Protein AF-A0A843KA09-F1 (afdb_monomer)

Secondary structure (DSSP, 8-state):
--B-TTT--B---TT---SEEEEEEETTEEEEEEEEEETTTTEEEEEEEEE-TTS--EEEEEEEEEHHHHHHHHHHHHT-S-TT-TT--SHHHHHHTTT---

Solvent-accessible surface area (backbone atoms only — not comparable to full-atom values): 5693 Å² total; per-residue (Å²): 129,48,53,34,64,78,80,58,50,79,52,53,54,104,87,34,70,59,76,34,54,40,30,37,29,46,94,76,24,40,40,36,44,33,34,34,70,35,84,91,74,55,29,23,23,36,41,38,38,40,44,40,77,89,55,75,67,44,76,48,78,46,60,65,34,54,42,74,62,41,50,51,51,40,55,42,44,67,68,36,93,55,32,77,42,37,84,57,75,50,70,40,47,34,62,72,53,73,62,66,58,113

Foldseek 3Di:
DDAQPPPRHDFDPPVHFFLFKAWAAAPNKIWIWGWTADPVVLFIKIKIWIGGPPDDIDIDIDDRHHNVRSVVLSVLCVVDPCRVPNPDDPPSVCVNVVNNGD

Radius of gyration: 13.64 Å; Cα contacts (8 Å, |Δi|>4): 213; chains: 1; bounding box: 28×30×35 Å

pLDDT: mean 91.58, std 7.92, range [56.25, 97.81]

Sequence (102 aa):
MLKCSKCGSELDDEDGGPAASMSGSFMGDEWTESYFFCPDCGAYTLEIVHDRFLDQETSSIQGPIVKDKGDAMVELIRRCPEPWNKKCRCPAHLEYFDGQLD

Structure (mmCIF, N/CA/C/O backbone):
data_AF-A0A843KA09-F1
#
_entry.id   AF-A0A843KA09-F1
#
loop_
_atom_site.group_PDB
_atom_site.id
_atom_site.type_symbol
_atom_site.label_atom_id
_atom_site.label_alt_id
_atom_site.label_comp_id
_atom_site.label_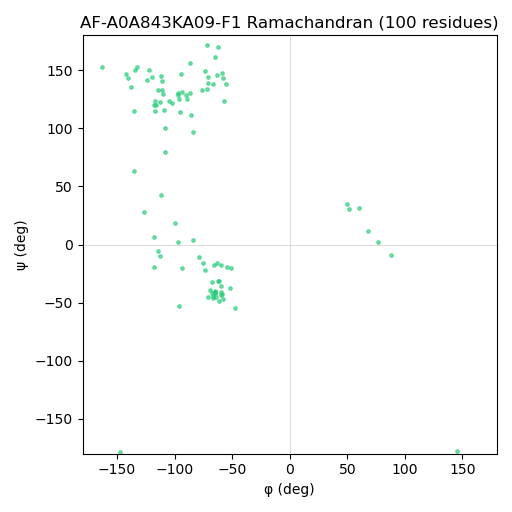asym_id
_atom_site.label_entity_id
_atom_site.label_seq_id
_atom_site.pdbx_PDB_ins_code
_atom_site.Cartn_x
_atom_site.Cartn_y
_atom_site.Cartn_z
_atom_site.occupancy
_atom_site.B_iso_or_equiv
_atom_site.auth_seq_id
_atom_site.auth_comp_id
_atom_site.auth_asym_id
_atom_site.auth_atom_id
_atom_site.pdbx_PDB_model_num
ATOM 1 N N . MET A 1 1 ? 3.938 8.465 14.782 1.00 72.75 1 MET A N 1
ATOM 2 C CA . MET A 1 1 ? 2.585 8.408 15.364 1.00 72.75 1 MET A CA 1
ATOM 3 C C . MET A 1 1 ? 1.544 8.677 14.292 1.00 72.75 1 MET A C 1
ATOM 5 O O . MET A 1 1 ? 0.977 9.767 14.196 1.00 72.75 1 MET A O 1
ATOM 9 N N . LEU A 1 2 ? 1.331 7.667 13.461 1.00 86.06 2 LEU A N 1
ATOM 10 C CA . LEU A 1 2 ? 0.235 7.547 12.529 1.00 86.06 2 LEU A CA 1
ATOM 11 C C . LEU A 1 2 ? -1.064 7.277 13.293 1.00 86.06 2 LEU A C 1
ATOM 13 O O . LEU A 1 2 ? -1.145 6.414 14.168 1.00 86.06 2 LEU A O 1
ATOM 17 N N . LYS A 1 3 ? -2.113 8.006 12.921 1.00 91.44 3 LYS A N 1
ATOM 18 C CA . LYS A 1 3 ? -3.444 7.855 13.506 1.00 91.44 3 LYS A CA 1
ATOM 19 C C . LYS A 1 3 ? -4.413 7.285 12.491 1.00 91.44 3 LYS A C 1
ATOM 21 O O . LYS A 1 3 ? -4.376 7.635 11.314 1.00 91.44 3 LYS A O 1
ATOM 26 N N . CYS A 1 4 ? -5.336 6.461 12.969 1.00 92.06 4 CYS A N 1
ATOM 27 C CA . CYS A 1 4 ? -6.441 5.969 12.174 1.00 92.06 4 CYS A CA 1
ATOM 28 C C . CYS A 1 4 ? -7.249 7.141 11.618 1.00 92.06 4 CYS A C 1
ATOM 30 O O . CYS A 1 4 ? -7.798 7.945 12.371 1.00 92.06 4 CYS A O 1
ATOM 32 N N . SER A 1 5 ? -7.397 7.177 10.296 1.00 92.75 5 SER A N 1
ATOM 33 C CA . SER A 1 5 ? -8.198 8.182 9.585 1.00 92.75 5 SER A CA 1
ATOM 34 C C . SER A 1 5 ? -9.681 8.207 9.995 1.00 92.75 5 SER A C 1
ATOM 36 O O . SER A 1 5 ? -10.363 9.195 9.739 1.00 92.75 5 SER A O 1
ATOM 38 N N . LYS A 1 6 ? -10.194 7.144 10.641 1.00 92.94 6 LYS A N 1
ATOM 39 C CA . LYS A 1 6 ? -11.597 7.034 11.081 1.00 92.94 6 LYS A CA 1
ATOM 40 C C . LYS A 1 6 ? -11.829 7.437 12.539 1.00 92.94 6 LYS A C 1
ATOM 42 O O . LYS A 1 6 ? -12.731 8.225 12.799 1.00 92.94 6 LYS A O 1
ATOM 47 N N . CYS A 1 7 ? -11.080 6.872 13.488 1.00 93.31 7 CYS A N 1
ATOM 48 C CA . CYS A 1 7 ? -11.298 7.095 14.928 1.00 93.31 7 CYS A CA 1
ATOM 49 C C . CYS A 1 7 ? -10.180 7.878 15.625 1.00 93.31 7 CYS A C 1
ATOM 51 O O . CYS A 1 7 ? -10.349 8.259 16.779 1.00 93.31 7 CYS A O 1
ATOM 53 N N . GLY A 1 8 ? -9.048 8.114 14.958 1.00 91.00 8 GLY A N 1
ATOM 54 C CA . GLY A 1 8 ? -7.898 8.805 15.541 1.00 91.00 8 GLY A CA 1
ATOM 55 C C . GLY A 1 8 ? -7.039 7.966 16.494 1.00 91.00 8 GLY A C 1
ATOM 56 O O . GLY A 1 8 ? -6.079 8.516 17.030 1.00 91.00 8 GLY A O 1
ATOM 57 N N . SER A 1 9 ? -7.348 6.676 16.694 1.00 89.75 9 SER A N 1
ATOM 58 C CA . SER A 1 9 ? -6.498 5.743 17.455 1.00 89.75 9 SER A CA 1
ATOM 59 C C . SER A 1 9 ? -5.106 5.638 16.831 1.00 89.75 9 SER A C 1
ATOM 61 O O . SER A 1 9 ? -4.973 5.729 15.612 1.00 89.75 9 SER A O 1
ATOM 63 N N . GLU A 1 10 ? -4.082 5.429 17.648 1.00 89.56 10 GLU A N 1
ATOM 64 C CA . GLU A 1 10 ? -2.699 5.252 17.190 1.00 89.56 10 GLU A CA 1
ATOM 65 C C . GLU A 1 10 ? -2.528 3.891 16.496 1.00 89.56 10 GLU A C 1
ATOM 67 O O . GLU A 1 10 ? -3.125 2.902 16.922 1.00 89.56 10 GLU A O 1
ATOM 72 N N . LEU A 1 11 ? -1.782 3.862 15.386 1.00 85.56 11 LEU A N 1
ATOM 73 C CA . LEU A 1 11 ? -1.612 2.671 14.540 1.00 85.56 11 LEU A CA 1
ATOM 74 C C . LEU A 1 11 ? -0.163 2.169 14.440 1.00 85.56 11 LEU A C 1
ATOM 76 O O . LEU A 1 11 ? 0.018 1.014 14.076 1.00 85.56 11 LEU A O 1
ATOM 80 N N . ASP A 1 12 ? 0.835 3.001 14.746 1.00 72.50 12 ASP A N 1
ATOM 81 C CA . ASP A 1 12 ? 2.276 2.706 14.644 1.00 72.50 12 ASP A CA 1
ATOM 82 C C . ASP A 1 12 ? 2.979 2.620 16.018 1.00 72.50 12 ASP A C 1
ATOM 84 O O . ASP A 1 12 ? 4.059 3.175 16.217 1.00 72.50 12 ASP A O 1
ATOM 88 N N . ASP A 1 13 ? 2.341 1.965 16.990 1.00 68.81 13 ASP A N 1
ATOM 89 C CA . ASP A 1 13 ? 2.913 1.682 18.320 1.00 68.81 13 ASP A CA 1
ATOM 90 C C . ASP A 1 13 ? 4.169 0.770 18.249 1.00 68.81 13 ASP A C 1
ATOM 92 O O . ASP A 1 13 ? 4.473 0.215 17.195 1.00 68.81 13 ASP A O 1
ATOM 96 N N . GLU A 1 14 ? 4.903 0.604 19.361 1.00 56.25 14 GLU A N 1
ATOM 97 C CA . GLU A 1 14 ? 6.208 -0.085 19.463 1.00 56.25 14 GLU A CA 1
ATOM 98 C C . GLU A 1 14 ? 6.268 -1.505 18.843 1.00 56.25 14 GLU A C 1
ATOM 100 O O . GLU A 1 14 ? 7.360 -1.962 18.500 1.00 56.25 14 GLU A O 1
ATOM 105 N N . ASP A 1 15 ? 5.129 -2.181 18.635 1.00 58.12 15 ASP A N 1
ATOM 106 C CA . ASP A 1 15 ? 5.019 -3.514 18.002 1.00 58.12 15 ASP A CA 1
ATOM 107 C C . ASP A 1 15 ? 4.274 -3.497 16.635 1.00 58.12 15 ASP A C 1
ATOM 109 O O . ASP A 1 15 ? 4.173 -4.512 15.942 1.00 58.12 15 ASP A O 1
ATOM 113 N N . GLY A 1 16 ? 3.726 -2.346 16.222 1.00 61.53 16 GLY A N 1
ATOM 114 C CA . GLY A 1 16 ? 2.736 -2.214 15.148 1.00 61.53 16 GLY A CA 1
ATOM 115 C C . GLY A 1 16 ? 3.270 -1.573 13.867 1.00 61.53 16 GLY A C 1
ATOM 116 O O . GLY A 1 16 ? 3.025 -0.404 13.598 1.00 61.53 16 GLY A O 1
ATOM 117 N N . GLY A 1 17 ? 3.969 -2.336 13.027 1.00 81.44 17 GLY A N 1
ATOM 118 C CA . GLY A 1 17 ? 4.307 -1.892 11.668 1.00 81.44 17 GLY A CA 1
ATOM 119 C C . GLY A 1 17 ? 3.096 -1.864 10.716 1.00 81.44 17 GLY A C 1
ATOM 120 O O . GLY A 1 17 ? 2.022 -2.382 11.046 1.00 81.44 17 GLY A O 1
ATOM 121 N N . PRO A 1 18 ? 3.249 -1.319 9.494 1.00 91.25 18 PRO A N 1
ATOM 122 C CA . PRO A 1 18 ? 2.214 -1.430 8.472 1.00 91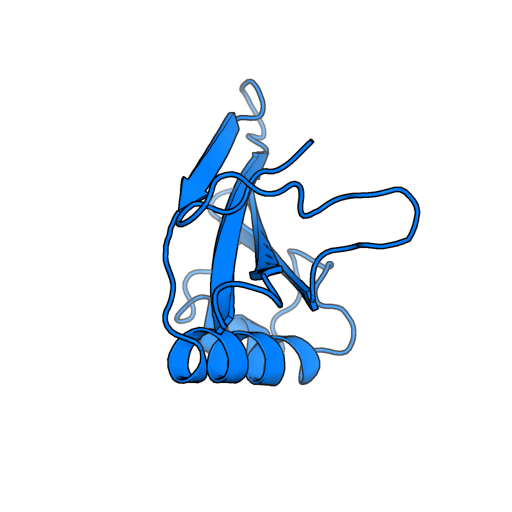.25 18 PRO A CA 1
ATOM 123 C C . PRO A 1 18 ? 1.898 -2.904 8.178 1.00 91.25 18 PRO A C 1
ATOM 125 O O . PRO A 1 18 ? 2.780 -3.761 8.131 1.00 91.25 18 PRO A O 1
ATOM 128 N N . ALA A 1 19 ? 0.626 -3.202 7.916 1.00 93.69 19 ALA A N 1
ATOM 129 C CA . ALA A 1 19 ? 0.165 -4.533 7.523 1.00 93.69 19 ALA A CA 1
ATOM 130 C C . ALA A 1 19 ? 0.801 -5.006 6.203 1.00 93.69 19 ALA A C 1
ATOM 132 O O . ALA A 1 19 ? 0.982 -6.213 5.995 1.00 93.69 19 ALA A O 1
ATOM 133 N N . ALA A 1 20 ? 1.094 -4.053 5.316 1.00 95.69 20 ALA A N 1
ATOM 134 C CA . ALA A 1 20 ? 1.933 -4.196 4.136 1.00 95.69 20 ALA A CA 1
ATOM 135 C C . ALA A 1 20 ? 2.350 -2.804 3.641 1.00 95.69 20 ALA A C 1
ATOM 137 O O . ALA A 1 20 ? 1.608 -1.837 3.822 1.00 95.69 20 ALA A O 1
ATOM 138 N N . SER A 1 21 ? 3.499 -2.715 2.983 1.00 96.62 21 SER A N 1
ATOM 139 C CA . SER A 1 21 ? 3.943 -1.515 2.275 1.00 96.62 21 SER A CA 1
ATOM 140 C C . SER A 1 21 ? 4.479 -1.887 0.902 1.00 96.62 21 SER A C 1
ATOM 142 O O . SER A 1 21 ? 4.973 -3.000 0.735 1.00 96.62 21 SER A O 1
ATOM 144 N N . MET A 1 22 ? 4.370 -0.992 -0.077 1.00 97.31 22 MET A N 1
ATOM 145 C CA . MET A 1 22 ? 4.959 -1.177 -1.400 1.00 97.31 22 MET A CA 1
ATOM 146 C C . MET A 1 22 ? 5.594 0.115 -1.904 1.00 97.31 22 MET A C 1
ATOM 148 O O . MET A 1 22 ? 4.991 1.183 -1.808 1.00 97.31 22 MET A O 1
ATOM 152 N N . SER A 1 23 ? 6.799 -0.006 -2.455 1.00 97.12 23 SER A N 1
ATOM 153 C CA . SER A 1 23 ? 7.584 1.108 -2.979 1.00 97.12 23 SER A CA 1
ATOM 154 C C . SER A 1 23 ? 7.687 1.033 -4.502 1.00 97.12 23 SER A C 1
ATOM 156 O O . SER A 1 23 ? 7.874 -0.038 -5.077 1.00 97.12 23 SER A O 1
ATOM 158 N N . GLY A 1 24 ? 7.605 2.176 -5.173 1.00 95.56 24 GLY A N 1
ATOM 159 C CA . GLY A 1 24 ? 7.674 2.292 -6.627 1.00 95.56 24 GLY A CA 1
ATOM 160 C C . GLY A 1 24 ? 8.470 3.519 -7.060 1.00 95.56 24 GLY A C 1
ATOM 161 O O . GLY A 1 24 ? 8.421 4.558 -6.409 1.00 95.56 24 GLY A O 1
ATOM 162 N N . SER A 1 25 ? 9.228 3.387 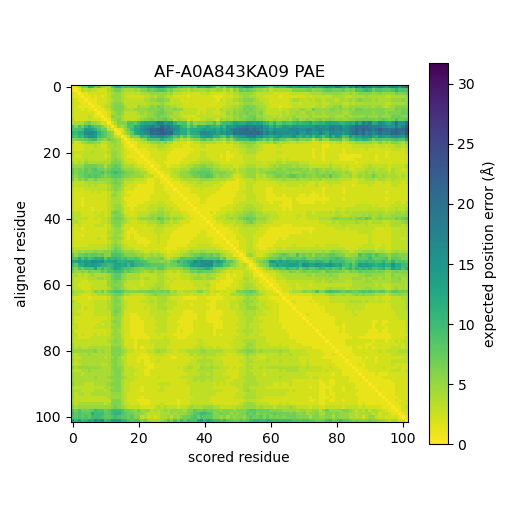-8.151 1.00 93.31 25 SER A N 1
ATOM 163 C CA . SER A 1 25 ? 9.956 4.498 -8.780 1.00 93.31 25 SER A CA 1
ATOM 164 C C . SER A 1 25 ? 9.157 5.074 -9.943 1.00 93.31 25 SER A C 1
ATOM 166 O O . SER A 1 25 ? 8.759 4.315 -10.833 1.00 93.31 25 SER A O 1
ATOM 168 N N . PHE A 1 26 ? 8.983 6.395 -9.937 1.00 89.25 26 PHE A N 1
ATOM 169 C CA . PHE A 1 26 ? 8.276 7.161 -10.958 1.00 89.25 26 PHE A CA 1
ATOM 170 C C . PHE A 1 26 ? 9.063 8.413 -11.330 1.00 89.25 26 PHE A C 1
ATOM 172 O O . PHE A 1 26 ? 9.217 9.319 -10.513 1.00 89.25 26 PHE A O 1
ATOM 179 N N . MET A 1 27 ? 9.536 8.495 -12.574 1.00 86.38 27 MET A N 1
ATOM 180 C CA . MET A 1 27 ? 10.325 9.620 -13.080 1.00 86.38 27 MET A CA 1
ATOM 181 C C . MET A 1 27 ? 11.531 9.971 -12.188 1.00 86.38 27 MET A C 1
ATOM 183 O O . MET A 1 27 ? 11.949 11.126 -12.126 1.00 86.38 27 MET A O 1
ATOM 187 N N . GLY A 1 28 ? 12.106 8.971 -11.511 1.00 85.81 28 GLY A N 1
ATOM 188 C CA . GLY A 1 28 ? 13.227 9.140 -10.583 1.00 85.81 28 GLY A CA 1
ATOM 189 C C . GLY A 1 28 ? 12.853 9.450 -9.128 1.00 85.81 28 GLY A C 1
ATOM 190 O O . GLY A 1 28 ? 13.739 9.366 -8.276 1.00 85.81 28 GLY A O 1
ATOM 191 N N . ASP A 1 29 ? 11.583 9.729 -8.830 1.00 91.44 29 ASP A N 1
ATOM 192 C CA . ASP A 1 29 ? 11.069 9.839 -7.462 1.00 91.44 29 ASP A CA 1
ATOM 193 C C . ASP A 1 29 ? 10.648 8.470 -6.918 1.00 91.44 29 ASP A C 1
ATOM 195 O O . ASP A 1 29 ? 10.313 7.560 -7.678 1.00 91.44 29 ASP A O 1
ATOM 199 N N . GLU A 1 30 ? 10.622 8.325 -5.596 1.00 93.94 30 GLU A N 1
ATOM 200 C CA . GLU A 1 30 ? 10.138 7.127 -4.918 1.00 93.94 30 GLU A CA 1
ATOM 201 C C . GLU A 1 30 ? 8.819 7.399 -4.197 1.00 93.94 30 GLU A C 1
ATOM 203 O O . GLU A 1 30 ? 8.682 8.339 -3.418 1.00 93.94 30 GLU A O 1
ATOM 208 N N . TRP A 1 31 ? 7.846 6.534 -4.448 1.00 94.81 31 TRP A N 1
ATOM 209 C CA . TRP A 1 31 ? 6.560 6.521 -3.771 1.00 94.81 31 TRP A CA 1
ATOM 210 C C . TRP A 1 31 ? 6.469 5.255 -2.940 1.00 94.81 31 TRP A C 1
ATOM 212 O O . TRP A 1 31 ? 6.586 4.161 -3.486 1.00 94.81 31 TRP A O 1
ATOM 222 N N . THR A 1 32 ? 6.258 5.395 -1.637 1.00 96.25 32 THR A N 1
ATOM 223 C CA . THR A 1 32 ? 6.023 4.278 -0.723 1.00 96.25 32 THR A CA 1
ATOM 224 C C . THR A 1 32 ? 4.627 4.390 -0.136 1.00 96.25 32 THR A C 1
ATOM 226 O O . THR A 1 32 ? 4.292 5.370 0.525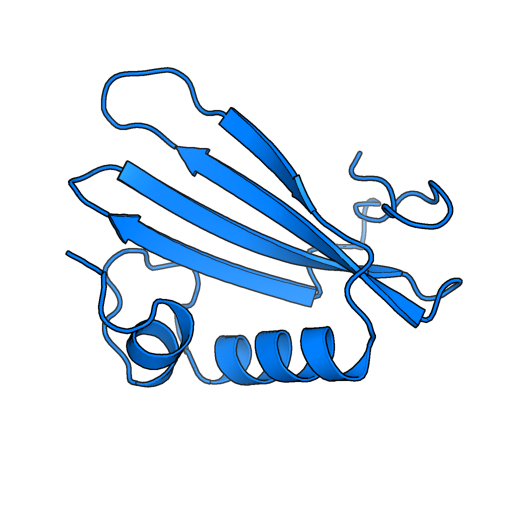 1.00 96.25 32 THR A O 1
ATOM 229 N N . GLU A 1 33 ? 3.818 3.367 -0.375 1.00 96.88 33 GLU A N 1
ATOM 230 C CA . GLU A 1 33 ? 2.439 3.265 0.082 1.00 96.88 33 GLU A CA 1
ATOM 231 C C . GLU A 1 33 ? 2.336 2.199 1.175 1.00 96.88 33 GLU A C 1
ATOM 233 O O . GLU A 1 33 ? 2.572 1.017 0.925 1.00 96.88 33 GLU A O 1
ATOM 238 N N . SER A 1 34 ? 1.987 2.613 2.393 1.00 96.12 34 SER A N 1
ATOM 239 C CA . SER A 1 34 ? 1.969 1.786 3.603 1.00 96.12 34 SER A CA 1
ATOM 240 C C . SER A 1 34 ? 0.559 1.685 4.184 1.00 96.12 34 SER A C 1
ATOM 242 O O . SER A 1 34 ? -0.045 2.682 4.577 1.00 96.12 34 SER A O 1
ATOM 244 N N . TYR A 1 35 ? 0.022 0.467 4.275 1.00 95.94 35 TYR A N 1
ATOM 245 C CA . TYR A 1 35 ? -1.326 0.198 4.779 1.00 95.94 35 TYR A CA 1
ATOM 246 C C . TYR A 1 35 ? -1.301 -0.173 6.255 1.00 95.94 35 TYR A C 1
ATOM 248 O O . TYR A 1 35 ? -0.688 -1.163 6.644 1.00 95.94 35 TYR A O 1
ATOM 256 N N . PHE A 1 36 ? -2.073 0.542 7.064 1.00 94.94 36 PHE A N 1
ATOM 257 C CA . PHE A 1 36 ? -2.210 0.311 8.496 1.00 94.94 36 PHE A CA 1
ATOM 258 C C . PHE A 1 36 ? -3.644 -0.079 8.834 1.00 94.94 36 PHE A C 1
ATOM 260 O O . PHE A 1 36 ? -4.592 0.645 8.519 1.00 94.94 36 PHE A O 1
ATOM 267 N N . PHE A 1 37 ? -3.815 -1.238 9.465 1.00 94.00 37 PHE A N 1
ATOM 268 C CA . PHE A 1 37 ? -5.128 -1.750 9.844 1.00 94.00 37 PHE A CA 1
ATOM 269 C C . PHE A 1 37 ? -5.518 -1.273 11.243 1.00 94.00 37 PHE A C 1
ATOM 271 O O . PHE A 1 37 ? -4.769 -1.468 12.194 1.00 94.00 37 PHE A O 1
ATOM 278 N N . CYS A 1 38 ? -6.716 -0.706 11.386 1.00 93.12 38 CYS A N 1
ATOM 279 C CA . CYS A 1 38 ? -7.276 -0.369 12.690 1.00 93.12 38 CYS A CA 1
ATOM 280 C C . CYS A 1 38 ? -8.206 -1.490 13.190 1.00 93.12 38 CYS A C 1
ATOM 282 O O . CYS A 1 38 ? -9.284 -1.669 12.603 1.00 93.12 38 CYS A O 1
ATOM 284 N N . PRO A 1 39 ? -7.857 -2.204 14.279 1.00 90.25 39 PRO A N 1
ATOM 285 C CA . PRO A 1 39 ? -8.678 -3.295 14.803 1.00 90.25 39 PRO A CA 1
ATOM 286 C C . PRO A 1 39 ? -10.019 -2.815 15.377 1.00 90.25 39 PRO A C 1
ATOM 288 O O . PRO A 1 39 ? -11.016 -3.518 15.228 1.00 90.25 39 PRO A O 1
ATOM 291 N N . ASP A 1 40 ? -10.085 -1.607 15.948 1.00 92.00 40 ASP A N 1
ATOM 292 C CA . ASP A 1 40 ? -11.326 -1.046 16.508 1.00 92.00 40 ASP A CA 1
ATOM 293 C C . ASP A 1 40 ? -12.349 -0.690 15.425 1.00 92.00 40 ASP A C 1
ATOM 295 O O . ASP A 1 40 ? -13.558 -0.861 15.580 1.00 92.00 40 ASP A O 1
ATOM 299 N N . CYS A 1 41 ? -11.858 -0.154 14.309 1.00 92.00 41 CYS A N 1
ATOM 300 C CA . CY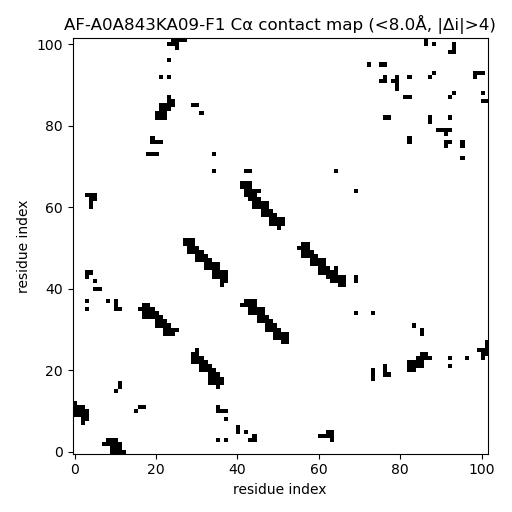S A 1 41 ? -12.698 0.360 13.235 1.00 92.00 41 CYS A CA 1
ATOM 301 C C . CYS A 1 41 ? -12.976 -0.650 12.124 1.00 92.00 41 CYS A C 1
ATOM 303 O O . CYS A 1 41 ? -13.895 -0.410 11.330 1.00 92.00 41 CYS A O 1
ATOM 305 N N . GLY A 1 42 ? -12.148 -1.694 12.016 1.00 93.06 42 GLY A N 1
ATOM 306 C CA . GLY A 1 42 ? -12.137 -2.621 10.887 1.00 93.06 42 GLY A CA 1
ATOM 307 C C . GLY A 1 42 ? -11.837 -1.931 9.554 1.00 93.06 42 GLY A C 1
ATOM 308 O O . GLY A 1 42 ? -12.390 -2.319 8.531 1.00 93.06 42 GLY A O 1
ATOM 309 N N . ALA A 1 43 ? -11.034 -0.866 9.558 1.00 94.94 43 ALA A N 1
ATOM 310 C CA . ALA A 1 43 ? -10.724 -0.072 8.370 1.00 94.94 43 ALA A CA 1
ATOM 311 C C . ALA A 1 43 ? -9.220 0.184 8.266 1.00 94.94 43 ALA A C 1
ATOM 313 O O . ALA A 1 43 ? -8.519 0.234 9.278 1.00 94.94 43 ALA A O 1
ATOM 314 N N . TYR A 1 44 ? -8.748 0.378 7.040 1.00 95.94 44 TYR A N 1
ATOM 315 C CA . TYR A 1 44 ? -7.361 0.696 6.744 1.00 95.94 44 TYR A CA 1
ATOM 316 C C . TYR A 1 44 ? -7.141 2.205 6.633 1.00 95.94 44 TYR A C 1
ATOM 318 O O . TYR A 1 44 ? -8.005 2.956 6.174 1.00 95.94 44 TYR A O 1
ATOM 326 N N . THR A 1 45 ? -5.958 2.635 7.052 1.00 96.19 45 THR A N 1
ATOM 327 C CA . THR A 1 45 ? -5.387 3.956 6.787 1.00 96.19 45 THR A CA 1
ATOM 328 C C . THR A 1 45 ? -4.157 3.756 5.918 1.00 96.19 45 THR A C 1
ATOM 330 O O . THR A 1 45 ? -3.356 2.869 6.197 1.00 96.19 45 THR A O 1
ATOM 333 N N . LEU A 1 46 ? -4.041 4.536 4.854 1.00 96.50 46 LEU A N 1
ATOM 334 C CA . LEU A 1 46 ? -2.919 4.489 3.931 1.00 96.50 46 LEU A CA 1
ATOM 335 C C . LEU A 1 46 ? -2.026 5.695 4.194 1.00 96.50 46 LEU A C 1
ATOM 337 O O . LEU A 1 46 ? -2.493 6.829 4.142 1.00 96.50 46 LEU A O 1
ATOM 341 N N . GLU A 1 47 ? -0.758 5.449 4.475 1.00 95.75 47 GLU A N 1
ATOM 342 C CA . GLU A 1 47 ? 0.281 6.468 4.455 1.00 95.75 47 GLU A CA 1
ATOM 343 C C . GLU A 1 47 ? 1.001 6.408 3.112 1.00 95.75 47 GLU A C 1
ATOM 345 O O . GLU A 1 47 ? 1.402 5.337 2.664 1.00 95.75 47 GLU A O 1
ATOM 350 N N . ILE A 1 48 ? 1.148 7.560 2.472 1.00 96.00 48 ILE A N 1
ATOM 351 C CA . ILE A 1 48 ? 1.867 7.712 1.213 1.00 96.00 48 ILE A CA 1
ATOM 352 C C . ILE A 1 48 ? 3.047 8.630 1.481 1.00 96.00 48 ILE A C 1
ATOM 354 O O . ILE A 1 48 ? 2.852 9.809 1.786 1.00 96.00 48 ILE A O 1
ATOM 358 N N . VAL A 1 49 ? 4.251 8.086 1.355 1.00 94.94 49 VAL A N 1
ATOM 359 C CA . VAL A 1 49 ? 5.508 8.827 1.417 1.00 94.94 49 VAL A CA 1
ATOM 360 C C . VAL A 1 49 ? 6.018 9.016 -0.004 1.00 94.94 49 VAL A C 1
ATOM 362 O O . VAL A 1 49 ? 6.222 8.048 -0.731 1.00 94.94 49 VAL A O 1
ATOM 365 N N . HIS A 1 50 ? 6.207 10.268 -0.400 1.00 93.94 50 HIS A N 1
ATOM 366 C CA . HIS A 1 50 ? 6.819 10.657 -1.665 1.00 93.94 50 HIS A CA 1
ATOM 367 C C . HIS A 1 50 ? 8.202 11.229 -1.367 1.00 93.94 50 HIS A C 1
ATOM 369 O O . HIS A 1 50 ? 8.323 12.384 -0.948 1.00 93.94 50 HIS A O 1
ATOM 375 N N . ASP A 1 51 ? 9.225 10.402 -1.570 1.00 91.81 51 ASP A N 1
ATOM 376 C CA . ASP A 1 51 ? 10.632 10.788 -1.517 1.00 91.81 51 ASP A CA 1
ATOM 377 C C . ASP A 1 51 ? 11.047 11.321 -2.895 1.00 91.81 51 ASP A C 1
ATOM 379 O O . ASP A 1 51 ? 11.060 10.609 -3.906 1.00 91.81 51 ASP A O 1
ATOM 383 N N . ARG A 1 52 ? 11.316 12.626 -2.939 1.00 88.12 52 ARG A N 1
ATOM 384 C CA . ARG A 1 52 ? 11.609 13.361 -4.167 1.00 88.12 52 ARG A CA 1
ATOM 385 C C . ARG A 1 52 ? 13.103 13.421 -4.381 1.00 88.12 52 ARG A C 1
ATOM 387 O O . ARG A 1 52 ? 13.842 13.883 -3.520 1.00 88.12 52 ARG A O 1
ATOM 394 N N . PHE A 1 53 ? 13.554 13.096 -5.588 1.00 78.94 53 PHE A N 1
ATOM 395 C CA . PHE A 1 53 ? 14.987 13.101 -5.880 1.00 78.94 53 PHE A CA 1
ATOM 396 C C . PHE A 1 53 ? 15.637 14.494 -5.743 1.00 78.94 53 PHE A C 1
ATOM 398 O O . PHE A 1 53 ? 16.818 14.601 -5.411 1.00 78.94 53 PHE A O 1
ATOM 405 N N . LEU A 1 54 ? 14.884 15.569 -6.014 1.00 80.31 54 LEU A N 1
ATOM 406 C CA . LEU A 1 54 ? 15.385 16.954 -6.039 1.00 80.31 54 LEU A CA 1
ATOM 407 C C . LEU A 1 54 ? 14.739 17.884 -5.000 1.00 80.31 54 LEU A C 1
ATOM 409 O O . 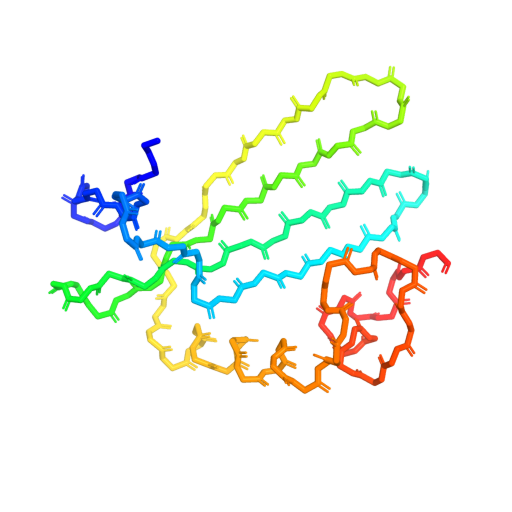LEU A 1 54 ? 14.972 19.092 -5.050 1.00 80.31 54 LEU A O 1
ATOM 413 N N . ASP A 1 55 ? 13.911 17.366 -4.097 1.00 84.19 55 ASP A N 1
ATOM 414 C CA . ASP A 1 55 ? 13.118 18.184 -3.176 1.00 84.19 55 ASP A CA 1
ATOM 415 C C . ASP A 1 55 ? 12.933 17.465 -1.831 1.00 84.19 55 ASP A C 1
ATOM 417 O O . ASP A 1 55 ? 13.482 16.391 -1.608 1.00 84.19 55 ASP A O 1
ATOM 421 N N . GLN A 1 56 ? 12.206 18.078 -0.901 1.00 85.50 56 GLN A N 1
ATOM 422 C CA . GLN A 1 56 ? 11.903 17.462 0.387 1.00 85.50 56 GLN A CA 1
ATOM 423 C C . GLN A 1 56 ? 10.903 16.313 0.245 1.00 85.50 56 GLN A C 1
ATOM 425 O O . GLN A 1 56 ? 9.946 16.388 -0.531 1.00 85.50 56 GLN A O 1
ATOM 430 N N . GLU A 1 57 ? 11.112 15.283 1.062 1.00 91.25 57 GLU A N 1
ATOM 431 C CA . GLU A 1 57 ? 10.139 14.222 1.293 1.00 91.25 57 GLU A CA 1
ATOM 432 C C . GLU A 1 57 ? 8.808 14.823 1.761 1.00 91.25 57 GLU A C 1
ATOM 434 O O . GLU A 1 57 ? 8.760 15.738 2.591 1.00 91.25 57 GLU A O 1
ATOM 439 N N . THR A 1 58 ? 7.713 14.295 1.226 1.00 93.38 58 THR A N 1
ATOM 440 C CA . THR A 1 58 ? 6.363 14.646 1.667 1.00 93.38 58 THR A CA 1
ATOM 441 C C . THR A 1 58 ? 5.609 13.392 2.071 1.00 93.38 58 THR A C 1
ATOM 443 O O . THR A 1 58 ? 5.724 12.359 1.420 1.00 93.38 58 THR A O 1
ATOM 446 N N . SER A 1 59 ? 4.809 13.483 3.132 1.00 93.62 59 SER A N 1
ATOM 447 C CA . SER A 1 59 ? 3.917 12.407 3.554 1.00 93.62 59 SER A CA 1
ATOM 448 C C . SER A 1 59 ? 2.464 12.869 3.537 1.00 93.62 59 SER A C 1
ATOM 450 O O . SER A 1 59 ? 2.141 14.029 3.811 1.00 93.62 59 SER A O 1
ATOM 452 N N . SER A 1 60 ? 1.563 11.961 3.174 1.00 94.19 60 SER A N 1
ATOM 453 C CA . SER A 1 60 ? 0.124 12.209 3.175 1.00 94.19 60 SER A CA 1
ATOM 454 C C . SER A 1 60 ? -0.641 10.976 3.632 1.00 94.19 60 SER A C 1
ATOM 456 O O . SER A 1 60 ? -0.226 9.848 3.381 1.00 94.19 60 SER A O 1
ATOM 458 N N . ILE A 1 61 ? -1.762 11.196 4.319 1.00 94.31 61 ILE A N 1
ATOM 459 C CA . ILE A 1 61 ? -2.601 10.122 4.850 1.00 94.31 61 ILE A CA 1
ATOM 460 C C . ILE A 1 61 ? -3.918 10.074 4.084 1.00 94.31 61 ILE A C 1
ATOM 462 O O . ILE A 1 61 ? -4.577 11.098 3.899 1.00 94.31 61 ILE A O 1
ATOM 466 N N . GLN A 1 62 ? -4.322 8.874 3.683 1.00 94.69 62 GLN A N 1
ATOM 467 C CA . GLN A 1 62 ? -5.581 8.598 3.011 1.00 94.69 62 GLN A CA 1
ATOM 468 C C . GLN A 1 62 ? -6.416 7.568 3.776 1.00 94.69 62 GLN A C 1
ATOM 470 O O . GLN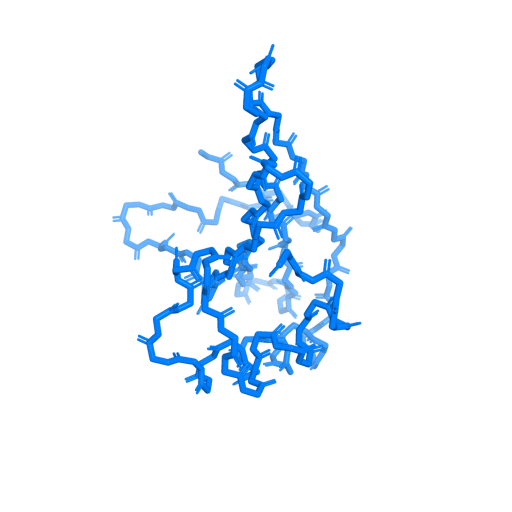 A 1 62 ? -5.909 6.682 4.467 1.00 94.69 62 GLN A O 1
ATOM 475 N N . GLY A 1 63 ? -7.734 7.687 3.642 1.00 91.31 63 GLY A N 1
ATOM 476 C CA . GLY A 1 63 ? -8.696 6.782 4.252 1.00 91.31 63 GLY A CA 1
ATOM 477 C C . GLY A 1 63 ? -9.981 7.491 4.685 1.00 91.31 63 GLY A C 1
ATOM 478 O O . GLY A 1 63 ? -10.140 8.690 4.451 1.00 91.31 63 GLY A O 1
ATOM 479 N N . PRO A 1 64 ? -10.915 6.756 5.306 1.00 94.94 64 PRO A N 1
ATOM 480 C CA . PRO A 1 64 ? -10.807 5.338 5.649 1.00 94.94 64 PRO A CA 1
ATOM 481 C C . PRO A 1 64 ? -10.999 4.415 4.439 1.00 94.94 64 PRO A C 1
ATOM 483 O O . PRO A 1 64 ? -11.961 4.547 3.682 1.00 94.94 64 PRO A O 1
ATOM 486 N N . ILE A 1 65 ? -10.113 3.433 4.290 1.00 96.38 65 ILE A N 1
ATOM 487 C CA . ILE A 1 65 ? -10.246 2.367 3.295 1.00 96.38 65 ILE A CA 1
ATOM 488 C C . ILE A 1 65 ? -11.036 1.220 3.932 1.00 96.38 65 ILE A C 1
ATOM 490 O O . ILE A 1 65 ? -10.691 0.725 5.006 1.00 96.38 65 ILE A O 1
ATOM 494 N N . VAL A 1 66 ? -12.127 0.805 3.288 1.00 96.69 66 VAL A N 1
ATOM 495 C CA . VAL A 1 66 ? -12.942 -0.325 3.765 1.00 96.69 66 VAL A CA 1
ATOM 496 C C . VAL A 1 66 ? -12.132 -1.621 3.761 1.00 96.69 66 VAL A C 1
ATOM 498 O O . VAL A 1 66 ? -11.299 -1.819 2.875 1.00 96.69 66 VAL A O 1
ATOM 501 N N . LYS A 1 67 ? -12.399 -2.504 4.732 1.00 94.62 67 LYS A N 1
ATOM 502 C CA . LYS A 1 67 ? -11.614 -3.721 4.979 1.00 94.62 67 LYS A CA 1
ATOM 503 C C . LYS A 1 67 ? -11.337 -4.530 3.716 1.00 94.62 67 LYS A C 1
ATOM 505 O O . LYS A 1 67 ? -10.177 -4.720 3.395 1.00 94.62 67 LYS A O 1
ATOM 510 N N . ASP A 1 68 ? -12.373 -4.902 2.968 1.00 97.06 68 ASP A N 1
ATOM 511 C CA . ASP A 1 68 ? -12.239 -5.775 1.793 1.00 97.06 68 ASP A CA 1
ATOM 512 C C . ASP A 1 68 ? -11.311 -5.188 0.719 1.00 97.06 68 ASP A C 1
ATOM 514 O O . ASP A 1 68 ? -10.555 -5.912 0.078 1.00 97.06 68 ASP A O 1
ATOM 518 N N . LYS A 1 69 ? -11.332 -3.858 0.541 1.00 96.69 69 LYS A N 1
ATOM 519 C CA . LYS A 1 69 ? -10.413 -3.181 -0.383 1.00 96.69 69 LYS A CA 1
ATOM 520 C C . LYS A 1 69 ? -8.987 -3.186 0.158 1.00 96.69 69 LYS A C 1
ATOM 522 O O . LYS A 1 69 ? -8.066 -3.475 -0.591 1.00 96.69 69 LYS A O 1
ATOM 527 N N . GLY A 1 70 ? -8.807 -2.874 1.441 1.00 96.38 70 GLY A N 1
ATOM 528 C CA . GLY A 1 70 ? -7.485 -2.873 2.067 1.00 96.38 70 GLY A CA 1
ATOM 529 C C . GLY A 1 70 ? -6.857 -4.266 2.118 1.00 96.38 70 GLY A C 1
ATOM 530 O O . GLY A 1 70 ? -5.686 -4.409 1.784 1.00 96.38 70 GLY A O 1
ATOM 531 N N . ASP A 1 71 ? -7.643 -5.296 2.440 1.00 97.56 71 ASP A N 1
ATOM 532 C CA . ASP A 1 71 ? -7.219 -6.696 2.410 1.00 97.56 71 ASP A CA 1
ATOM 533 C C . ASP A 1 71 ? -6.735 -7.082 1.007 1.00 97.56 71 ASP A C 1
ATOM 535 O O . ASP A 1 71 ? -5.646 -7.632 0.880 1.00 97.56 71 ASP A O 1
ATOM 539 N N . ALA A 1 72 ? -7.488 -6.733 -0.045 1.00 97.69 72 ALA A N 1
ATOM 540 C CA . ALA A 1 72 ? -7.096 -7.028 -1.423 1.00 97.69 72 ALA A CA 1
ATOM 541 C C . ALA A 1 72 ? -5.752 -6.379 -1.800 1.00 97.69 72 ALA A C 1
ATOM 543 O O . ALA A 1 72 ? -4.911 -7.031 -2.420 1.00 97.69 72 ALA A O 1
ATOM 544 N N . MET A 1 73 ? -5.515 -5.128 -1.382 1.00 97.44 73 MET A N 1
ATOM 545 C CA . MET A 1 73 ? -4.225 -4.461 -1.602 1.00 97.44 73 MET A CA 1
ATOM 546 C C . MET A 1 73 ? -3.100 -5.136 -0.806 1.00 97.44 73 MET A C 1
ATOM 548 O O . MET A 1 73 ? -2.047 -5.433 -1.362 1.00 97.44 73 MET A O 1
ATOM 552 N N . VAL A 1 74 ? -3.322 -5.447 0.474 1.00 97.12 74 VAL A N 1
ATOM 553 C CA . VAL A 1 74 ? -2.346 -6.150 1.326 1.00 97.12 74 VAL A CA 1
ATOM 554 C C . VAL A 1 74 ? -1.998 -7.527 0.750 1.00 97.12 74 VAL A C 1
ATOM 556 O O . VAL A 1 74 ? -0.827 -7.907 0.712 1.00 97.12 74 VAL A O 1
ATOM 559 N N . GLU A 1 75 ? -2.990 -8.280 0.275 1.00 97.56 75 GLU A N 1
ATOM 560 C CA . GLU A 1 75 ? -2.784 -9.573 -0.379 1.00 97.56 75 GLU A CA 1
ATOM 561 C C . GLU A 1 75 ? -2.010 -9.441 -1.690 1.00 97.56 75 GLU A C 1
ATOM 563 O O . GLU A 1 75 ? -1.140 -10.270 -1.956 1.00 97.56 75 GLU A O 1
ATOM 568 N N . LEU A 1 76 ? -2.284 -8.407 -2.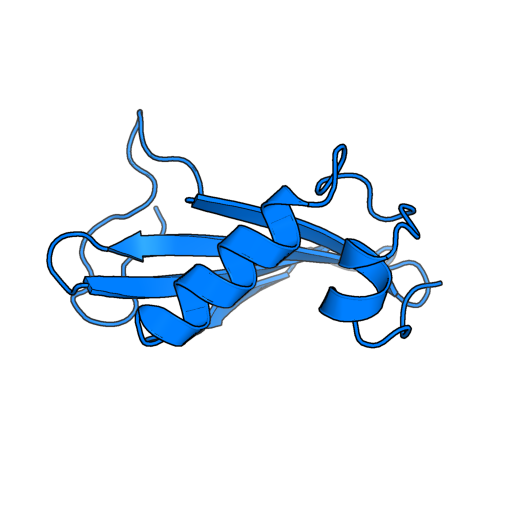491 1.00 97.81 76 LEU A N 1
ATOM 569 C CA . LEU A 1 76 ? -1.519 -8.116 -3.701 1.00 97.81 76 LEU A CA 1
ATOM 570 C C . LEU A 1 76 ? -0.051 -7.828 -3.366 1.00 97.81 76 LEU A C 1
ATOM 572 O O . LEU A 1 76 ? 0.838 -8.453 -3.946 1.00 97.81 76 LEU A O 1
ATOM 576 N N . ILE A 1 77 ? 0.210 -6.962 -2.383 1.00 97.44 77 ILE A N 1
ATOM 577 C CA . ILE A 1 77 ? 1.571 -6.608 -1.959 1.00 97.44 77 ILE A CA 1
ATOM 578 C C . ILE A 1 77 ? 2.345 -7.847 -1.492 1.00 97.44 77 ILE A C 1
ATOM 580 O O . ILE A 1 77 ? 3.492 -8.048 -1.891 1.00 97.44 77 ILE A O 1
ATOM 584 N N . ARG A 1 78 ? 1.705 -8.736 -0.719 1.00 96.38 78 ARG A N 1
ATOM 585 C CA . ARG A 1 78 ? 2.310 -9.983 -0.211 1.00 96.38 78 ARG A CA 1
ATOM 586 C C . ARG A 1 78 ? 2.719 -10.980 -1.298 1.00 96.38 78 ARG A C 1
ATOM 588 O O . ARG A 1 78 ? 3.486 -11.897 -1.013 1.00 96.38 78 ARG A O 1
ATOM 595 N N . ARG A 1 79 ? 2.234 -10.829 -2.535 1.00 97.56 79 ARG A N 1
ATOM 596 C CA . ARG A 1 79 ? 2.695 -11.635 -3.681 1.00 97.56 79 ARG A CA 1
ATOM 597 C C . ARG A 1 79 ? 4.072 -11.197 -4.179 1.00 97.56 79 ARG A C 1
ATOM 599 O O . ARG A 1 79 ? 4.702 -11.937 -4.933 1.00 97.56 79 ARG A O 1
ATOM 606 N N . CYS A 1 80 ? 4.544 -10.011 -3.796 1.00 96.44 80 CYS A N 1
ATOM 607 C CA . CYS A 1 80 ? 5.902 -9.583 -4.079 1.00 96.44 80 CYS A CA 1
ATOM 608 C C . CYS A 1 80 ? 6.865 -10.077 -2.983 1.00 96.44 80 CYS A C 1
ATOM 610 O O . CYS A 1 80 ? 6.601 -9.850 -1.805 1.00 96.44 80 CYS A O 1
ATOM 612 N N . PRO A 1 81 ? 8.001 -10.702 -3.343 1.00 93.81 81 PRO A N 1
ATOM 613 C CA . PRO A 1 81 ? 9.023 -11.084 -2.366 1.00 93.81 81 PRO A CA 1
ATOM 614 C C . PRO A 1 81 ? 9.829 -9.892 -1.825 1.00 93.81 81 PRO A C 1
ATOM 616 O O . PRO A 1 81 ? 10.422 -10.001 -0.757 1.00 93.81 81 PRO A O 1
ATOM 619 N N . GLU A 1 82 ? 9.866 -8.777 -2.558 1.00 96.19 82 GLU A N 1
ATOM 620 C CA . GLU A 1 82 ? 10.653 -7.583 -2.228 1.00 96.19 82 GLU A CA 1
ATOM 621 C C . GLU A 1 82 ? 9.819 -6.305 -2.431 1.00 96.19 82 GLU A C 1
ATOM 623 O O . GLU A 1 82 ? 10.132 -5.493 -3.302 1.00 96.19 82 GLU A O 1
ATOM 628 N N . PRO A 1 83 ? 8.722 -6.112 -1.681 1.00 96.31 83 PRO A N 1
ATOM 629 C CA . PRO A 1 83 ? 7.820 -4.980 -1.882 1.00 96.31 83 PRO A CA 1
ATOM 630 C C . PRO A 1 83 ? 8.450 -3.610 -1.565 1.00 96.31 83 PRO A C 1
ATOM 632 O O . PRO A 1 83 ? 7.966 -2.595 -2.044 1.00 96.31 83 PRO A O 1
ATOM 635 N N . TRP A 1 84 ? 9.563 -3.571 -0.826 1.00 94.62 84 TRP A N 1
ATOM 636 C CA . TRP A 1 84 ? 10.371 -2.363 -0.588 1.00 94.62 84 TRP A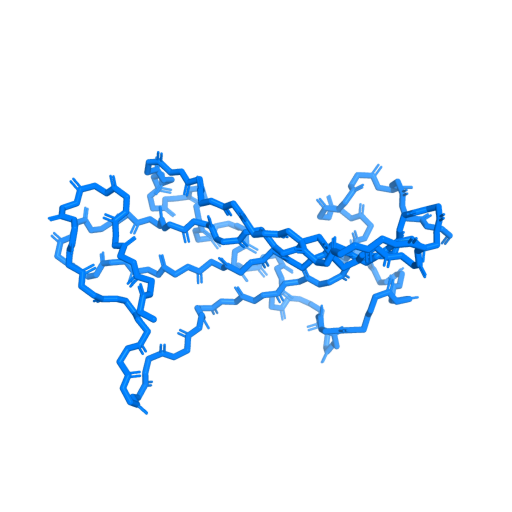 CA 1
ATOM 637 C C . TRP A 1 84 ? 11.295 -2.003 -1.766 1.00 94.62 84 TRP A C 1
ATOM 639 O O . TRP A 1 84 ? 11.938 -0.956 -1.767 1.00 94.62 84 TRP A O 1
ATOM 649 N N . ASN A 1 85 ? 11.454 -2.888 -2.755 1.00 95.56 85 ASN A N 1
ATOM 650 C CA . ASN A 1 85 ? 12.340 -2.637 -3.883 1.00 95.56 85 ASN A CA 1
ATOM 651 C C . ASN A 1 85 ? 11.613 -1.802 -4.945 1.00 95.56 85 ASN A C 1
ATOM 653 O O . ASN A 1 85 ? 10.972 -2.351 -5.837 1.00 95.56 85 ASN A O 1
ATOM 657 N N . LYS A 1 86 ? 11.813 -0.479 -4.925 1.00 92.81 86 LYS A N 1
ATOM 658 C CA . LYS A 1 86 ? 11.223 0.475 -5.890 1.00 92.81 86 LYS A CA 1
ATOM 659 C C . LYS A 1 86 ? 11.477 0.181 -7.375 1.00 92.81 86 LYS A C 1
ATOM 661 O O . LYS A 1 86 ? 10.777 0.686 -8.259 1.00 92.81 86 LYS A O 1
ATOM 666 N N . LYS A 1 87 ? 12.495 -0.632 -7.678 1.00 94.00 87 LYS A N 1
ATOM 667 C CA . LYS A 1 87 ? 12.845 -1.072 -9.039 1.00 94.00 87 LYS A CA 1
ATOM 668 C C . LYS A 1 87 ? 12.279 -2.450 -9.390 1.00 94.00 87 LYS A C 1
ATOM 670 O O . LYS A 1 87 ? 12.545 -2.954 -10.479 1.00 94.00 87 LYS A O 1
ATOM 675 N N . CYS A 1 88 ? 11.519 -3.082 -8.499 1.00 94.81 88 CYS A N 1
ATOM 676 C CA . CYS A 1 88 ? 10.899 -4.370 -8.765 1.00 94.81 88 CYS A CA 1
ATOM 677 C C . CYS A 1 88 ? 9.837 -4.240 -9.865 1.00 94.81 88 CYS A C 1
ATOM 679 O O . CYS A 1 88 ? 9.059 -3.287 -9.908 1.00 94.81 88 CYS A O 1
ATOM 681 N N . ARG A 1 89 ? 9.808 -5.213 -10.778 1.00 94.81 89 ARG A N 1
ATOM 682 C CA . ARG A 1 89 ? 8.849 -5.289 -11.896 1.00 94.81 89 ARG A CA 1
ATOM 683 C C . ARG A 1 89 ? 8.133 -6.639 -11.926 1.00 94.81 89 ARG A C 1
ATOM 685 O O . ARG A 1 89 ? 7.761 -7.136 -12.985 1.00 94.81 89 ARG A O 1
ATOM 692 N N . CYS A 1 90 ? 7.989 -7.283 -10.765 1.00 95.62 90 CYS A N 1
ATOM 693 C CA . CYS A 1 90 ? 7.213 -8.515 -10.677 1.00 95.62 90 CYS A CA 1
ATOM 694 C C . CYS A 1 90 ? 5.728 -8.239 -10.998 1.00 95.62 90 CYS A C 1
ATOM 696 O O . CYS A 1 90 ? 5.290 -7.091 -10.885 1.00 95.62 90 CYS A O 1
ATOM 698 N N . PRO A 1 91 ? 4.930 -9.268 -11.344 1.00 96.44 91 PRO A N 1
ATOM 699 C CA . PRO A 1 91 ? 3.521 -9.078 -11.688 1.00 96.44 91 PRO A CA 1
ATOM 700 C C . PRO A 1 91 ? 2.730 -8.294 -10.635 1.00 96.44 91 PRO A C 1
ATOM 702 O O . PRO A 1 91 ? 1.931 -7.446 -11.002 1.00 96.44 91 PRO A O 1
ATOM 705 N N . ALA A 1 92 ? 3.016 -8.503 -9.344 1.00 96.50 92 ALA A N 1
ATOM 706 C CA . ALA A 1 92 ? 2.358 -7.776 -8.262 1.00 96.50 92 ALA A CA 1
ATOM 707 C C . ALA A 1 92 ? 2.662 -6.267 -8.274 1.00 96.50 92 ALA A C 1
ATOM 709 O O . ALA A 1 92 ? 1.745 -5.483 -8.095 1.00 96.50 92 ALA A O 1
ATOM 710 N N . HIS A 1 93 ? 3.910 -5.852 -8.532 1.00 95.25 93 HIS A N 1
ATOM 711 C CA . HIS A 1 93 ? 4.265 -4.428 -8.648 1.00 95.25 93 HIS A CA 1
ATOM 712 C C . HIS A 1 93 ? 3.643 -3.780 -9.883 1.00 95.25 93 HIS A C 1
ATOM 714 O O . HIS A 1 93 ? 3.163 -2.653 -9.817 1.00 95.25 93 HIS A O 1
ATOM 720 N N . LEU A 1 94 ? 3.658 -4.495 -11.013 1.00 94.44 94 LEU A N 1
ATOM 721 C CA . LEU A 1 94 ? 3.060 -4.000 -12.251 1.00 94.44 94 LEU A CA 1
ATOM 722 C C . LEU A 1 94 ? 1.542 -3.854 -12.114 1.00 94.44 94 LEU A C 1
ATOM 724 O O . LEU A 1 94 ? 0.999 -2.862 -12.577 1.00 94.44 94 LEU A O 1
ATOM 728 N N . GLU A 1 95 ? 0.877 -4.809 -11.461 1.00 96.44 95 GLU A N 1
ATOM 729 C CA . GLU A 1 95 ? -0.555 -4.741 -11.150 1.00 96.44 95 GLU A CA 1
ATOM 730 C C . GLU A 1 95 ? -0.858 -3.618 -10.150 1.00 96.44 95 GLU A C 1
ATOM 732 O O . GLU A 1 95 ? -1.794 -2.855 -10.358 1.00 96.44 95 GLU A O 1
ATOM 737 N N . TYR A 1 96 ? -0.049 -3.482 -9.096 1.00 96.19 96 TYR A N 1
ATOM 738 C CA . TYR A 1 96 ? -0.252 -2.483 -8.046 1.00 96.19 96 TYR A CA 1
ATOM 739 C C . TYR A 1 96 ? -0.136 -1.046 -8.572 1.00 96.19 96 TYR A C 1
ATOM 741 O O . TYR A 1 96 ? -0.977 -0.206 -8.269 1.00 96.19 96 TYR A O 1
ATOM 749 N N . PHE A 1 97 ? 0.885 -0.774 -9.387 1.00 94.56 97 PHE A N 1
ATOM 750 C CA . PHE A 1 97 ? 1.169 0.556 -9.931 1.00 94.56 97 PHE A CA 1
ATOM 751 C C . PHE A 1 97 ? 0.666 0.750 -11.373 1.00 94.56 97 PHE A C 1
ATOM 753 O O . PHE A 1 97 ? 1.147 1.637 -12.075 1.00 94.56 97 PHE A O 1
ATOM 760 N N . ASP A 1 98 ? -0.259 -0.094 -11.845 1.00 92.62 98 ASP A N 1
ATOM 761 C CA . ASP A 1 98 ? -0.868 -0.026 -13.188 1.00 92.62 98 ASP A CA 1
ATOM 762 C C . ASP A 1 98 ? 0.158 0.110 -14.339 1.00 92.62 98 ASP A C 1
ATOM 764 O O . ASP A 1 98 ? -0.042 0.809 -15.330 1.00 92.62 98 ASP A O 1
ATOM 768 N N . GLY A 1 99 ? 1.323 -0.529 -14.192 1.00 86.38 99 GLY A N 1
ATOM 769 C CA . GLY A 1 99 ? 2.410 -0.497 -15.174 1.00 86.38 99 GLY A CA 1
ATOM 770 C C . GLY A 1 99 ? 3.114 0.857 -15.349 1.00 86.38 99 GLY A C 1
ATOM 771 O O . GLY A 1 99 ? 3.891 1.001 -16.288 1.00 86.38 99 GLY A O 1
ATOM 772 N N . GLN A 1 100 ? 2.883 1.831 -14.467 1.00 85.88 100 GLN A N 1
ATOM 773 C CA . GLN A 1 100 ? 3.419 3.197 -14.575 1.00 85.88 100 GLN A CA 1
ATOM 774 C C . GLN A 1 100 ? 4.852 3.370 -14.034 1.00 85.88 100 GLN A C 1
ATOM 776 O O . GLN A 1 100 ? 5.368 4.486 -13.995 1.00 85.88 100 GLN A O 1
ATOM 781 N N . LEU A 1 101 ? 5.491 2.281 -13.608 1.00 88.69 101 LEU A N 1
ATOM 782 C CA . LEU A 1 101 ? 6.839 2.294 -13.046 1.00 88.69 101 LEU A CA 1
ATOM 783 C C . LEU A 1 101 ? 7.917 2.524 -14.119 1.00 88.69 101 LEU A C 1
ATOM 785 O O . LEU A 1 101 ? 7.772 2.049 -15.245 1.00 88.69 101 LEU A O 1
ATOM 789 N N . ASP A 1 102 ? 9.022 3.170 -13.724 1.00 85.44 102 ASP A N 1
ATOM 790 C CA . ASP A 1 102 ? 10.188 3.467 -14.590 1.00 85.44 102 ASP A CA 1
ATOM 791 C C . ASP A 1 102 ? 10.820 2.251 -15.310 1.00 85.44 102 ASP A C 1
ATOM 793 O O . ASP A 1 102 ? 10.770 1.113 -14.774 1.00 85.44 102 ASP A O 1
#

Mean predicted aligned error: 3.95 Å

Nearest PDB structures (foldseek):
  4koq-assembly1_A  TM=5.368E-01  e=3.748E-01  Arabidopsis thaliana
  4hxg-assembly1_A  TM=6.172E-01  e=1.970E+00  Pyrococcus horikoshii OT3
  5tik-assembly3_C  TM=6.836E-01  e=4.010E+00  Plasmodium falciparum 3D7
  4hxg-assembly2_J  TM=6.832E-01  e=5.722E+00  Pyrococcus horikoshii OT3
  4hxe-assembly1_B  TM=5.533E-01  e=3.562E+00  Pyrococcus horikoshii OT3